Protein AF-A0A1Q6CE50-F1 (afdb_monomer_lite)

Structure (mmCIF, N/CA/C/O backbone):
data_AF-A0A1Q6CE50-F1
#
_entry.id   AF-A0A1Q6CE50-F1
#
loop_
_atom_site.group_PDB
_atom_site.id
_atom_site.type_symbol
_atom_site.label_atom_id
_atom_site.label_alt_id
_atom_site.label_comp_id
_atom_site.label_asym_id
_atom_site.label_entity_id
_atom_site.label_seq_id
_atom_site.pdbx_PDB_ins_code
_atom_site.Cartn_x
_atom_site.Cartn_y
_atom_site.Cartn_z
_atom_site.occupancy
_atom_site.B_iso_or_equiv
_atom_site.auth_seq_id
_atom_site.auth_comp_id
_atom_site.auth_asym_id
_atom_site.auth_atom_id
_atom_site.pdbx_PDB_model_num
ATOM 1 N N . MET A 1 1 ? 2.812 -0.311 -24.829 1.00 62.03 1 MET A N 1
ATOM 2 C CA . MET A 1 1 ? 3.017 0.511 -23.613 1.00 62.03 1 MET A CA 1
ATOM 3 C C . MET A 1 1 ? 4.506 0.713 -23.435 1.00 62.03 1 MET A C 1
ATOM 5 O O . MET A 1 1 ? 5.240 -0.240 -23.649 1.00 62.03 1 MET A O 1
ATOM 9 N N . SER A 1 2 ? 4.937 1.924 -23.094 1.00 86.06 2 SER A N 1
ATOM 10 C CA . SER A 1 2 ? 6.332 2.221 -22.748 1.00 86.06 2 SER A CA 1
ATOM 11 C C . SER A 1 2 ? 6.580 1.998 -21.251 1.00 86.06 2 SER A C 1
ATOM 13 O O . SER A 1 2 ? 5.628 2.007 -20.466 1.00 86.06 2 SER A O 1
ATOM 15 N N . PHE A 1 3 ? 7.842 1.872 -20.829 1.00 88.25 3 PHE A N 1
ATOM 16 C CA . PHE A 1 3 ? 8.192 1.825 -19.401 1.00 88.25 3 PHE A CA 1
ATOM 17 C C . PHE A 1 3 ? 7.690 3.048 -18.637 1.00 88.25 3 PHE A C 1
ATOM 19 O O . PHE A 1 3 ? 7.089 2.894 -17.581 1.00 88.25 3 PHE A O 1
ATOM 26 N N . ALA A 1 4 ? 7.815 4.241 -19.226 1.00 89.19 4 ALA A N 1
ATOM 27 C CA . ALA A 1 4 ? 7.280 5.471 -18.645 1.00 89.19 4 ALA A CA 1
ATOM 28 C C . ALA A 1 4 ? 5.771 5.369 -18.356 1.00 89.19 4 ALA A C 1
ATOM 30 O O . ALA A 1 4 ? 5.323 5.759 -17.284 1.00 89.19 4 ALA A O 1
ATOM 31 N N . SER A 1 5 ? 4.991 4.775 -19.271 1.00 92.06 5 SER A N 1
ATOM 32 C CA . SER A 1 5 ? 3.550 4.587 -19.054 1.00 92.06 5 SER A CA 1
ATOM 33 C C . SER A 1 5 ? 3.224 3.578 -17.950 1.00 92.06 5 SER A C 1
ATOM 35 O O . SER A 1 5 ? 2.190 3.715 -17.304 1.00 92.06 5 SER A O 1
ATOM 37 N N . LEU A 1 6 ? 4.071 2.563 -17.736 1.00 93.62 6 LEU A N 1
ATOM 38 C CA . LEU A 1 6 ? 3.881 1.581 -16.665 1.00 93.62 6 LEU A CA 1
ATOM 39 C C . LEU A 1 6 ? 4.257 2.168 -15.304 1.00 93.62 6 LEU A C 1
ATOM 41 O O . LEU A 1 6 ? 3.501 1.989 -14.356 1.00 93.62 6 LEU A O 1
ATOM 45 N N . TYR A 1 7 ? 5.375 2.894 -15.219 1.00 95.44 7 TYR A N 1
ATOM 46 C CA . TYR A 1 7 ? 5.773 3.580 -13.989 1.00 95.44 7 TYR A CA 1
ATOM 47 C C . TYR A 1 7 ? 4.729 4.606 -13.560 1.00 95.44 7 TYR A C 1
ATOM 49 O O . TYR A 1 7 ? 4.290 4.554 -12.417 1.00 95.44 7 TYR A O 1
ATOM 57 N N . GLN A 1 8 ? 4.229 5.428 -14.489 1.00 95.19 8 GLN A N 1
ATOM 58 C CA . GLN A 1 8 ? 3.178 6.396 -14.173 1.00 95.19 8 GLN A CA 1
ATOM 59 C C . GLN A 1 8 ? 1.909 5.720 -13.635 1.00 95.19 8 GLN A C 1
ATOM 61 O O . GLN A 1 8 ? 1.389 6.141 -12.613 1.00 95.19 8 GLN A O 1
ATOM 66 N N . GLN A 1 9 ? 1.441 4.633 -14.258 1.00 96.44 9 GLN A N 1
ATOM 67 C CA . GLN A 1 9 ? 0.261 3.909 -13.762 1.00 96.44 9 GLN A CA 1
ATOM 68 C C . GLN A 1 9 ? 0.472 3.320 -12.359 1.00 96.44 9 GLN A C 1
ATOM 70 O O . GLN A 1 9 ? -0.464 3.259 -11.565 1.00 96.44 9 GLN A O 1
ATOM 75 N N . ILE A 1 10 ? 1.686 2.860 -12.045 1.00 97.00 10 ILE A N 1
ATOM 76 C CA . ILE A 1 10 ? 2.018 2.345 -10.710 1.00 97.00 10 ILE A CA 1
ATOM 77 C C . ILE A 1 10 ? 2.060 3.485 -9.684 1.00 97.00 10 ILE A C 1
ATOM 79 O O . ILE A 1 10 ? 1.585 3.298 -8.561 1.00 97.00 10 ILE A O 1
ATOM 83 N N . ASP A 1 11 ? 2.597 4.647 -10.058 1.00 96.38 11 ASP A N 1
ATOM 84 C CA . ASP A 1 11 ? 2.618 5.840 -9.208 1.00 96.38 11 ASP A CA 1
ATOM 85 C C . ASP A 1 11 ? 1.199 6.357 -8.947 1.00 96.38 11 ASP A C 1
ATOM 87 O O . ASP A 1 11 ? 0.841 6.594 -7.793 1.00 96.38 11 ASP A O 1
ATOM 91 N N . ASP A 1 12 ? 0.3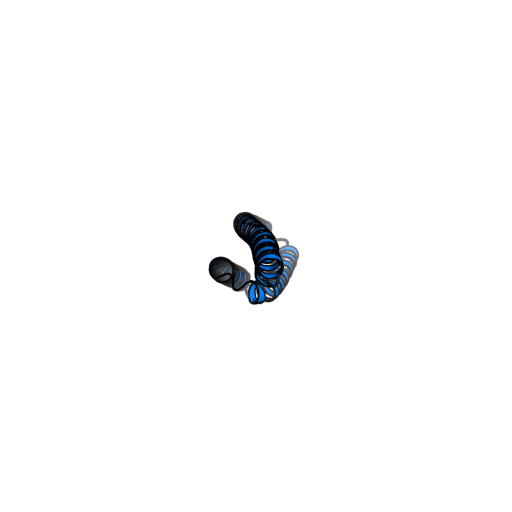59 6.425 -9.982 1.00 96.56 12 ASP A N 1
ATOM 92 C CA . ASP A 1 12 ? -1.048 6.821 -9.869 1.00 96.56 12 ASP A CA 1
ATOM 93 C C . ASP A 1 12 ? -1.802 5.877 -8.921 1.00 96.56 12 ASP A C 1
ATOM 95 O O . ASP A 1 12 ? -2.468 6.324 -7.987 1.00 96.56 12 ASP A O 1
ATOM 99 N N . LEU A 1 13 ? -1.626 4.558 -9.079 1.00 96.44 13 LEU A N 1
ATOM 100 C CA . LEU A 1 13 ? -2.203 3.574 -8.158 1.00 96.44 13 LEU A CA 1
ATOM 101 C C . LEU A 1 13 ? -1.676 3.737 -6.728 1.00 96.44 13 LEU A C 1
ATOM 103 O O . LEU A 1 13 ? -2.440 3.575 -5.780 1.00 96.44 13 LEU A O 1
ATOM 107 N N . SER A 1 14 ? -0.393 4.050 -6.546 1.00 95.56 14 SER A N 1
ATOM 108 C CA . SER A 1 14 ? 0.192 4.254 -5.212 1.00 95.56 14 SER A CA 1
ATOM 109 C C . SER A 1 14 ? -0.372 5.503 -4.531 1.00 95.56 14 SER A C 1
ATOM 111 O O . SER A 1 14 ? -0.655 5.476 -3.329 1.00 95.56 14 SER A O 1
ATOM 113 N N . ALA A 1 15 ? -0.609 6.571 -5.296 1.00 94.75 15 ALA A N 1
ATOM 114 C CA . ALA A 1 15 ? -1.282 7.772 -4.817 1.00 94.75 15 ALA A CA 1
ATOM 115 C C . ALA A 1 15 ? -2.754 7.496 -4.464 1.00 94.75 15 ALA A C 1
ATOM 117 O O . ALA A 1 15 ? -3.210 7.899 -3.394 1.00 94.75 15 ALA A O 1
ATOM 118 N N . GLU A 1 16 ? -3.481 6.752 -5.303 1.00 95.62 16 GLU A N 1
ATOM 119 C CA . GLU A 1 16 ? -4.861 6.335 -5.018 1.00 95.62 16 GLU A CA 1
ATOM 120 C C . GLU A 1 16 ? -4.950 5.484 -3.745 1.00 95.62 16 GLU A C 1
ATOM 122 O O . GLU A 1 16 ? -5.780 5.757 -2.881 1.00 95.62 16 GLU A O 1
ATOM 127 N N . ILE A 1 17 ? -4.074 4.485 -3.590 1.00 95.25 17 ILE A N 1
ATOM 128 C CA . ILE A 1 17 ? -4.011 3.634 -2.392 1.00 95.25 17 ILE A CA 1
ATOM 129 C C . ILE A 1 17 ? -3.746 4.474 -1.142 1.00 95.25 17 ILE A C 1
ATOM 131 O O . ILE A 1 17 ? -4.386 4.260 -0.112 1.00 95.25 17 ILE A O 1
ATOM 135 N N . THR A 1 18 ? -2.830 5.440 -1.234 1.00 93.25 18 THR A N 1
ATOM 136 C CA . THR A 1 18 ? -2.531 6.361 -0.132 1.00 93.25 18 THR A CA 1
ATOM 137 C C . THR A 1 18 ? -3.772 7.164 0.248 1.00 93.25 18 THR A C 1
ATOM 139 O O . THR A 1 18 ? -4.169 7.156 1.410 1.00 93.25 18 THR A O 1
ATOM 142 N N . ALA A 1 19 ? -4.450 7.768 -0.730 1.00 94.00 19 ALA A N 1
ATOM 143 C CA . ALA A 1 19 ? -5.656 8.552 -0.486 1.00 94.00 19 ALA A CA 1
ATOM 144 C C . ALA A 1 19 ? -6.801 7.714 0.114 1.00 94.00 19 ALA A C 1
ATOM 146 O O . ALA A 1 19 ? -7.506 8.188 1.002 1.00 94.00 19 ALA A O 1
ATOM 147 N N . LEU A 1 20 ? -6.985 6.471 -0.343 1.00 93.50 20 LEU A N 1
ATOM 148 C CA . LEU A 1 20 ? -7.976 5.543 0.216 1.00 93.50 20 LEU A CA 1
ATOM 149 C C . LEU A 1 20 ? -7.632 5.152 1.659 1.00 93.50 20 LEU A C 1
ATOM 151 O O . LEU A 1 20 ? -8.508 5.133 2.520 1.00 93.50 20 LEU A O 1
ATOM 155 N N . THR A 1 21 ? -6.351 4.898 1.939 1.00 90.75 21 THR A N 1
ATOM 156 C CA . THR A 1 21 ? -5.865 4.553 3.284 1.00 90.75 21 THR A CA 1
ATOM 157 C C . THR A 1 21 ? -6.057 5.718 4.258 1.00 90.75 21 THR A C 1
ATOM 159 O O . THR A 1 21 ? -6.517 5.507 5.376 1.00 90.75 21 THR A O 1
ATOM 162 N N . GLU A 1 22 ? -5.777 6.953 3.833 1.00 89.44 22 GLU A N 1
ATOM 163 C CA . GLU A 1 22 ? -5.986 8.167 4.638 1.00 89.44 22 GLU A CA 1
ATOM 164 C C . GLU A 1 22 ? -7.467 8.463 4.913 1.00 89.44 22 GLU A C 1
ATOM 166 O O . GLU A 1 22 ? -7.803 9.021 5.958 1.00 89.44 22 GLU A O 1
ATOM 171 N N . LYS A 1 23 ? -8.359 8.072 3.996 1.00 91.81 23 LYS A N 1
ATOM 172 C CA . LYS A 1 23 ? -9.818 8.177 4.156 1.00 91.81 23 LYS A CA 1
ATOM 173 C C . LYS A 1 23 ? -10.443 6.990 4.896 1.00 91.81 23 LYS A C 1
ATOM 175 O O . LYS A 1 23 ? -11.654 6.983 5.098 1.00 91.81 23 LYS A O 1
ATOM 180 N N . SER A 1 24 ? -9.640 6.004 5.296 1.00 88.38 24 SER A N 1
ATOM 181 C CA . SER A 1 24 ? -10.098 4.742 5.887 1.00 88.38 24 SER A CA 1
ATOM 182 C C . SER A 1 24 ? -11.048 3.922 4.997 1.00 88.38 24 SER A C 1
ATOM 184 O O . SER A 1 24 ? -11.796 3.090 5.504 1.00 88.38 24 SER A O 1
ATOM 186 N N . GLU A 1 25 ? -10.999 4.112 3.675 1.00 91.00 25 GLU A N 1
ATOM 187 C CA . GLU A 1 25 ? -11.769 3.353 2.674 1.00 91.00 25 GLU A CA 1
ATOM 188 C C . GLU A 1 25 ? -11.026 2.048 2.311 1.00 91.00 25 GLU A C 1
ATOM 190 O O . GLU A 1 25 ? -10.638 1.796 1.164 1.00 91.00 25 GLU A O 1
ATOM 195 N N . PHE A 1 26 ? -10.737 1.229 3.328 1.00 87.44 26 PHE A N 1
ATOM 196 C CA . PHE A 1 26 ? -9.856 0.061 3.213 1.00 87.44 26 PHE A CA 1
ATOM 197 C C . PHE A 1 26 ? -10.405 -1.035 2.289 1.00 87.44 26 PHE A C 1
ATOM 199 O O . PHE A 1 26 ? -9.626 -1.774 1.687 1.00 87.44 26 PHE A O 1
ATOM 206 N N . GLU A 1 27 ? -11.723 -1.118 2.122 1.00 87.75 27 GLU A N 1
ATOM 207 C CA . GLU A 1 27 ? -12.404 -2.046 1.215 1.00 87.75 27 GLU A CA 1
ATOM 208 C C . GLU A 1 27 ? -11.982 -1.879 -0.253 1.00 87.75 27 GLU A C 1
ATOM 210 O O . GLU A 1 27 ? -12.053 -2.825 -1.038 1.00 87.75 27 GLU A O 1
ATOM 215 N N . HIS A 1 28 ? -11.506 -0.691 -0.634 1.00 90.31 28 HIS A N 1
ATOM 216 C CA . HIS A 1 28 ? -11.048 -0.394 -1.990 1.00 90.31 28 HIS A CA 1
ATOM 217 C C . HIS A 1 28 ? -9.531 -0.552 -2.158 1.00 90.31 28 HIS A C 1
ATOM 219 O O . HIS A 1 28 ? -9.041 -0.654 -3.286 1.00 90.31 28 HIS A O 1
ATOM 225 N N . VAL A 1 29 ? -8.782 -0.620 -1.053 1.00 92.38 29 VAL A N 1
ATOM 226 C CA . VAL A 1 29 ? -7.315 -0.701 -1.059 1.00 92.38 29 VAL A CA 1
ATOM 227 C C . VAL A 1 29 ? -6.826 -2.044 -1.608 1.00 92.38 29 VAL A C 1
ATOM 229 O O . VAL A 1 29 ? -5.879 -2.073 -2.394 1.00 92.38 29 VAL A O 1
ATOM 232 N N . GLU A 1 30 ? -7.486 -3.154 -1.264 1.00 91.50 30 GLU A N 1
ATOM 233 C CA . GLU A 1 30 ? -7.063 -4.501 -1.679 1.00 91.50 30 GLU A CA 1
ATOM 234 C C . GLU A 1 30 ? -7.050 -4.666 -3.207 1.00 91.50 30 GLU A C 1
ATOM 236 O O . GLU A 1 30 ? -6.039 -5.068 -3.789 1.00 91.50 30 GLU A O 1
ATOM 241 N N . ALA A 1 31 ? -8.145 -4.293 -3.875 1.00 91.81 31 ALA A N 1
ATOM 242 C CA . ALA A 1 31 ? -8.258 -4.404 -5.328 1.00 91.81 31 ALA A CA 1
ATOM 243 C C . ALA A 1 31 ? -7.206 -3.543 -6.052 1.00 91.81 31 ALA A C 1
ATOM 245 O O . ALA A 1 31 ? -6.620 -3.968 -7.050 1.00 91.81 31 ALA A O 1
ATOM 246 N N . LYS A 1 32 ? -6.920 -2.345 -5.530 1.00 94.56 32 LYS A N 1
ATOM 247 C CA . LYS A 1 32 ? -5.905 -1.441 -6.090 1.00 94.56 32 LYS A CA 1
ATOM 248 C C . LYS A 1 32 ? -4.489 -1.981 -5.893 1.00 94.56 32 LYS A C 1
ATOM 250 O O . LYS A 1 32 ? -3.686 -1.927 -6.825 1.00 94.56 32 LYS A O 1
ATOM 255 N N . LEU A 1 33 ? -4.193 -2.562 -4.729 1.00 94.38 33 LEU A N 1
ATOM 256 C CA . LEU A 1 33 ? -2.917 -3.233 -4.468 1.00 94.38 33 LEU A CA 1
ATOM 257 C C . LEU A 1 33 ? -2.698 -4.429 -5.401 1.00 94.38 33 LEU A C 1
ATOM 259 O O . LEU A 1 33 ? -1.585 -4.605 -5.900 1.00 94.38 33 LEU A O 1
ATOM 263 N N . ALA A 1 34 ? -3.743 -5.215 -5.678 1.00 94.25 34 ALA A N 1
ATOM 264 C CA . ALA A 1 34 ? -3.669 -6.332 -6.618 1.00 94.25 34 ALA A CA 1
ATOM 265 C C . ALA A 1 34 ? -3.297 -5.858 -8.034 1.00 94.25 34 ALA A C 1
ATOM 267 O O . ALA A 1 34 ? -2.334 -6.362 -8.615 1.00 94.25 34 ALA A O 1
ATOM 268 N N . LEU A 1 35 ? -3.975 -4.823 -8.545 1.00 95.88 35 LEU A N 1
ATOM 269 C CA . LEU A 1 35 ? -3.653 -4.218 -9.843 1.00 95.88 35 LEU A CA 1
ATOM 270 C C . LEU A 1 35 ? -2.223 -3.657 -9.877 1.00 95.88 35 LEU A C 1
ATOM 272 O O . LEU A 1 35 ? -1.478 -3.892 -10.831 1.00 95.88 35 LEU A O 1
ATOM 276 N N . ARG A 1 36 ? -1.799 -2.960 -8.815 1.00 96.94 36 ARG A N 1
ATOM 277 C CA . ARG A 1 36 ? -0.436 -2.420 -8.718 1.00 96.94 36 ARG A CA 1
ATOM 278 C C . ARG A 1 36 ? 0.609 -3.537 -8.757 1.00 96.94 36 ARG A C 1
ATOM 280 O O . ARG A 1 36 ? 1.629 -3.400 -9.430 1.00 96.94 36 ARG A O 1
ATOM 287 N N . LEU A 1 37 ? 0.354 -4.656 -8.075 1.00 95.31 37 LEU A N 1
ATOM 288 C CA . LEU A 1 37 ? 1.238 -5.821 -8.071 1.00 95.31 37 LEU A CA 1
ATOM 289 C C . LEU A 1 37 ? 1.366 -6.453 -9.463 1.00 95.31 37 LEU A C 1
ATOM 291 O O . LEU A 1 37 ? 2.466 -6.844 -9.857 1.00 95.31 37 LEU A O 1
ATOM 295 N N . GLU A 1 38 ? 0.273 -6.553 -10.216 1.00 96.31 38 GLU A N 1
ATOM 296 C CA . GLU A 1 38 ? 0.309 -7.045 -11.597 1.00 96.31 38 GLU A CA 1
ATOM 297 C C . GLU A 1 38 ? 1.171 -6.153 -12.495 1.00 96.31 38 GLU A C 1
ATOM 299 O O . GLU A 1 38 ? 2.023 -6.657 -13.233 1.00 96.31 38 GLU A O 1
ATOM 304 N N . LEU A 1 39 ? 1.022 -4.829 -12.389 1.00 96.12 39 LEU A N 1
ATOM 305 C CA . LEU A 1 39 ? 1.839 -3.883 -13.151 1.00 96.12 39 LEU A CA 1
ATOM 306 C C . LEU A 1 39 ? 3.319 -3.936 -12.754 1.00 96.12 39 LEU A C 1
ATOM 308 O O . LEU A 1 39 ? 4.180 -3.922 -13.634 1.00 96.12 39 LEU A O 1
ATOM 312 N N . LEU A 1 40 ? 3.622 -4.067 -11.459 1.00 96.38 40 LEU A N 1
ATOM 313 C CA . LEU A 1 40 ? 4.989 -4.245 -10.959 1.00 96.38 40 LEU A CA 1
ATOM 314 C C . LEU A 1 40 ? 5.640 -5.517 -11.521 1.00 96.38 40 LEU A C 1
ATOM 316 O O . LEU A 1 40 ? 6.785 -5.480 -11.978 1.00 96.38 40 LEU A O 1
ATOM 320 N N . LYS A 1 41 ? 4.912 -6.641 -11.546 1.00 95.44 41 LYS A N 1
ATOM 321 C CA . LYS A 1 41 ? 5.395 -7.888 -12.164 1.00 95.44 41 LYS A CA 1
ATOM 322 C C . LYS A 1 41 ? 5.657 -7.699 -13.655 1.00 95.44 41 LYS A C 1
ATOM 324 O O . LYS A 1 41 ? 6.721 -8.074 -14.140 1.00 95.44 41 LYS A O 1
ATOM 329 N N . LYS A 1 42 ? 4.723 -7.057 -14.358 1.00 94.81 42 LYS A N 1
ATOM 330 C CA . LYS A 1 42 ? 4.821 -6.803 -15.796 1.00 94.81 42 LYS A CA 1
ATOM 331 C C . LYS A 1 42 ? 6.020 -5.925 -16.150 1.00 94.81 42 LYS A C 1
ATOM 333 O O . LYS A 1 42 ? 6.771 -6.276 -17.053 1.00 94.81 42 LYS A O 1
ATOM 338 N N . VAL A 1 43 ? 6.223 -4.805 -15.452 1.00 94.75 43 VAL A N 1
ATOM 339 C CA . VAL A 1 43 ? 7.365 -3.917 -15.732 1.00 94.75 43 VAL A CA 1
ATOM 340 C C . VAL A 1 43 ? 8.693 -4.598 -15.398 1.00 94.75 43 VAL A C 1
ATOM 342 O O . VAL A 1 43 ? 9.646 -4.471 -16.160 1.00 94.75 43 VAL A O 1
ATOM 345 N N . THR A 1 44 ? 8.731 -5.407 -14.333 1.00 94.50 44 THR A N 1
ATOM 346 C CA . THR A 1 44 ? 9.916 -6.196 -13.967 1.00 94.50 44 THR A CA 1
ATOM 347 C C . THR A 1 44 ? 10.288 -7.194 -15.058 1.00 94.50 44 THR A C 1
ATOM 349 O O . THR A 1 44 ? 11.451 -7.288 -15.444 1.00 94.50 44 THR A O 1
ATOM 352 N N . GLU A 1 45 ? 9.308 -7.926 -15.584 1.00 94.56 45 GLU A N 1
ATOM 353 C CA . GLU A 1 45 ? 9.540 -8.894 -16.651 1.00 94.56 45 GLU A CA 1
ATOM 354 C C . GLU A 1 45 ? 9.987 -8.217 -17.952 1.00 94.56 45 GLU A C 1
ATOM 356 O O . GLU A 1 45 ? 10.955 -8.658 -18.568 1.00 94.56 45 GLU A O 1
ATOM 361 N N . GLN A 1 46 ? 9.340 -7.117 -18.345 1.00 93.69 46 GLN A N 1
ATOM 362 C CA . GLN A 1 46 ? 9.689 -6.420 -19.582 1.00 93.69 46 GLN A CA 1
ATOM 363 C C . GLN A 1 46 ? 11.086 -5.794 -19.532 1.00 93.69 46 GLN A C 1
ATOM 365 O O . GLN A 1 46 ? 11.814 -5.891 -20.513 1.00 93.69 46 GLN A O 1
ATOM 370 N N . VAL A 1 47 ? 11.487 -5.196 -18.405 1.00 93.88 47 VAL A N 1
ATOM 371 C CA . VAL A 1 47 ? 12.855 -4.675 -18.226 1.00 93.88 47 VAL A CA 1
ATOM 372 C C . VAL A 1 47 ? 13.874 -5.812 -18.281 1.00 93.88 47 VAL A C 1
ATOM 374 O O . VAL A 1 47 ? 14.887 -5.702 -18.960 1.00 93.88 47 VAL A O 1
ATOM 377 N N . ARG A 1 48 ? 13.584 -6.957 -17.654 1.00 91.50 48 ARG A N 1
ATOM 378 C CA . ARG A 1 48 ? 14.473 -8.125 -17.720 1.00 91.50 48 ARG A CA 1
ATOM 379 C C . ARG A 1 48 ? 14.663 -8.639 -19.149 1.00 91.50 48 ARG A C 1
ATOM 381 O O . ARG A 1 48 ? 15.741 -9.109 -19.497 1.00 91.50 48 ARG A O 1
ATOM 388 N N . GLN A 1 49 ? 13.622 -8.559 -19.975 1.00 93.44 49 GLN A N 1
ATOM 389 C CA . GLN A 1 49 ? 13.673 -8.972 -21.378 1.00 93.44 49 GLN A CA 1
ATOM 390 C C . GLN A 1 49 ? 14.516 -8.034 -22.255 1.00 93.44 49 GLN A C 1
ATOM 392 O O . GLN A 1 49 ? 14.989 -8.480 -23.298 1.00 93.44 49 GLN A O 1
ATOM 397 N N . THR A 1 50 ? 14.732 -6.768 -21.866 1.00 92.06 50 THR A N 1
ATOM 398 C CA . THR A 1 50 ? 15.605 -5.868 -22.641 1.00 92.06 50 THR A CA 1
ATOM 399 C C . THR A 1 50 ? 17.083 -6.187 -22.451 1.00 92.06 50 THR A C 1
ATOM 401 O O . THR A 1 50 ? 17.877 -5.886 -23.341 1.00 92.06 50 THR A O 1
ATOM 404 N N . GLY A 1 51 ? 17.459 -6.782 -21.310 1.00 90.00 51 GLY A N 1
ATOM 405 C CA . GLY A 1 51 ? 18.858 -7.022 -20.943 1.00 90.00 51 GLY A CA 1
ATOM 406 C C . GLY A 1 51 ? 19.678 -5.732 -20.830 1.00 90.00 51 GLY A C 1
ATOM 407 O O . GLY A 1 51 ? 20.894 -5.760 -21.008 1.00 90.00 51 GLY A O 1
ATOM 408 N N . ASN A 1 52 ? 19.015 -4.592 -20.614 1.00 94.44 52 ASN A N 1
ATOM 409 C CA . ASN A 1 52 ? 19.647 -3.283 -20.559 1.00 94.44 52 ASN A CA 1
ATOM 410 C C . ASN A 1 52 ? 19.929 -2.875 -19.104 1.00 94.44 52 ASN A C 1
ATOM 412 O O . ASN A 1 52 ? 19.009 -2.576 -18.341 1.00 94.44 52 ASN A O 1
ATOM 416 N N . ASP A 1 53 ? 21.211 -2.772 -18.749 1.00 94.31 53 ASP A N 1
ATOM 417 C CA . ASP A 1 53 ? 21.666 -2.385 -17.405 1.00 94.31 53 ASP A CA 1
ATOM 418 C C . ASP A 1 53 ? 21.089 -1.046 -16.908 1.00 94.31 53 ASP A C 1
ATOM 420 O O . ASP A 1 53 ? 20.894 -0.848 -15.705 1.00 94.31 53 ASP A O 1
ATOM 424 N N . GLN A 1 54 ? 20.848 -0.089 -17.807 1.00 94.06 54 GLN A N 1
ATOM 425 C CA . GLN A 1 54 ? 20.299 1.217 -17.443 1.00 94.06 54 GLN A CA 1
ATOM 426 C C . GLN A 1 54 ? 18.810 1.122 -17.095 1.00 94.06 54 GLN A C 1
ATOM 428 O O . GLN A 1 54 ? 18.363 1.757 -16.132 1.00 94.06 54 GLN A O 1
ATOM 433 N N . ASP A 1 55 ? 18.056 0.306 -17.829 1.00 93.12 55 ASP A N 1
ATOM 434 C CA . ASP A 1 55 ? 16.650 0.041 -17.525 1.00 93.12 55 ASP A CA 1
ATOM 435 C C . ASP A 1 55 ? 16.524 -0.714 -16.194 1.00 93.12 55 ASP A C 1
ATOM 437 O O . ASP A 1 55 ? 15.693 -0.353 -15.360 1.00 93.12 55 ASP A O 1
ATOM 441 N N . GLU A 1 56 ? 17.408 -1.682 -15.928 1.00 94.31 56 GLU A N 1
ATOM 442 C CA . GLU A 1 56 ? 17.453 -2.400 -14.648 1.00 94.31 56 GLU A CA 1
ATOM 443 C C . GLU A 1 56 ? 17.774 -1.477 -13.463 1.00 94.31 56 GLU A C 1
ATOM 445 O O . GLU A 1 56 ? 17.132 -1.555 -12.412 1.00 94.31 56 GLU A O 1
ATOM 450 N N . LYS A 1 57 ? 18.730 -0.549 -13.617 1.00 95.31 57 LYS A N 1
ATOM 451 C CA . LYS A 1 57 ? 19.037 0.463 -12.587 1.00 95.31 57 LYS A CA 1
ATOM 452 C C . LYS A 1 57 ? 17.861 1.401 -12.330 1.00 95.31 57 LYS A C 1
ATOM 454 O O . LYS A 1 57 ? 17.584 1.742 -11.174 1.00 95.31 57 LYS A O 1
ATOM 459 N N . THR A 1 58 ? 17.170 1.802 -13.394 1.00 94.94 58 THR A N 1
ATOM 460 C CA . THR A 1 58 ? 15.973 2.645 -13.306 1.00 94.94 58 THR A CA 1
ATOM 461 C C . THR A 1 58 ? 14.867 1.915 -12.552 1.00 94.94 58 THR A C 1
ATOM 463 O O . THR A 1 58 ? 14.348 2.442 -11.567 1.00 94.94 58 THR A O 1
ATOM 466 N N . LEU A 1 59 ? 14.584 0.666 -12.935 1.00 96.12 59 LEU A N 1
ATOM 467 C CA . LEU A 1 59 ? 13.617 -0.190 -12.254 1.00 96.12 59 LEU A CA 1
ATOM 468 C C . LEU A 1 59 ? 13.975 -0.370 -10.777 1.00 96.12 59 LEU A C 1
ATOM 470 O O . LEU A 1 59 ? 13.113 -0.244 -9.913 1.00 96.12 59 LEU A O 1
ATOM 474 N N . ARG A 1 60 ? 15.245 -0.625 -10.454 1.00 96.00 60 ARG A N 1
ATOM 475 C CA . ARG A 1 60 ? 15.678 -0.809 -9.065 1.00 96.00 60 ARG A CA 1
ATOM 476 C C . ARG A 1 60 ? 15.416 0.432 -8.214 1.00 96.00 60 ARG A C 1
ATOM 478 O O . ARG A 1 60 ? 14.915 0.305 -7.101 1.00 96.00 60 ARG A O 1
ATOM 485 N N . THR A 1 61 ? 15.740 1.615 -8.732 1.00 96.56 61 THR A N 1
ATOM 486 C CA . THR A 1 61 ? 15.465 2.888 -8.045 1.00 96.56 61 THR A CA 1
ATOM 487 C C . THR A 1 61 ? 13.967 3.074 -7.832 1.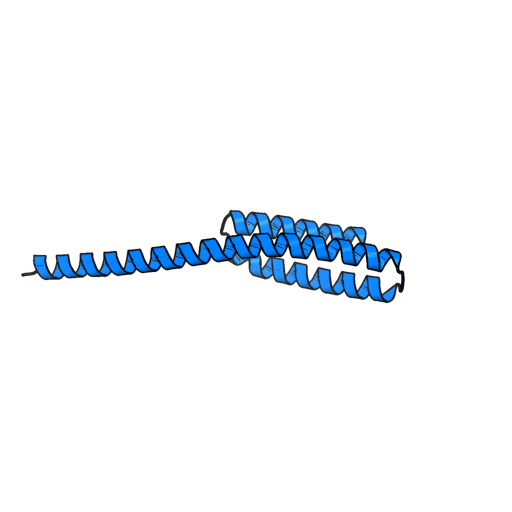00 96.56 61 THR A C 1
ATOM 489 O O . THR A 1 61 ? 13.531 3.407 -6.732 1.00 96.56 61 THR A O 1
ATOM 492 N N . PHE A 1 62 ? 13.175 2.784 -8.862 1.00 96.12 62 PHE A N 1
ATOM 493 C CA . PHE A 1 62 ? 11.722 2.850 -8.794 1.00 96.12 62 PHE A CA 1
ATOM 494 C C . PHE A 1 62 ? 11.147 1.914 -7.716 1.00 96.12 62 PHE A C 1
ATOM 496 O O . PHE A 1 62 ? 10.386 2.351 -6.855 1.00 96.12 62 PHE A O 1
ATOM 503 N N . LEU A 1 63 ? 11.576 0.649 -7.683 1.00 96.00 63 LEU A N 1
ATOM 504 C CA . LEU A 1 63 ? 11.121 -0.334 -6.694 1.00 96.00 63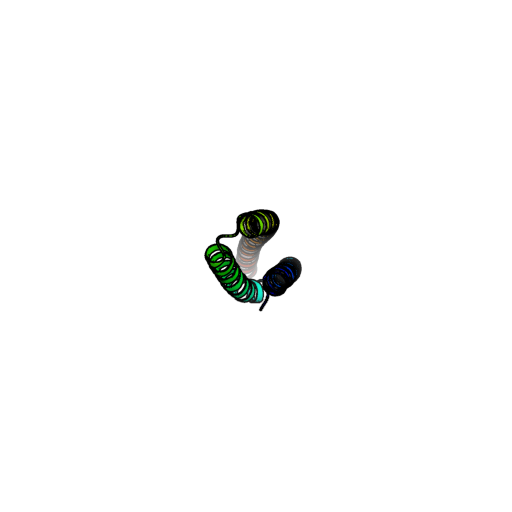 LEU A CA 1
ATOM 505 C C . LEU A 1 63 ? 11.482 0.055 -5.254 1.00 96.00 63 LEU A C 1
ATOM 507 O O . LEU A 1 63 ? 10.690 -0.187 -4.345 1.00 96.00 63 LEU A O 1
ATOM 511 N N . LEU A 1 64 ? 12.647 0.671 -5.034 1.00 96.25 64 LEU A N 1
ATOM 512 C CA . LEU A 1 64 ? 13.032 1.175 -3.711 1.00 96.25 64 LEU A CA 1
ATOM 513 C C . LEU A 1 64 ? 12.098 2.295 -3.234 1.00 96.25 64 LEU A C 1
ATOM 515 O O . LEU A 1 64 ? 11.728 2.318 -2.060 1.00 96.25 64 LEU A O 1
ATOM 519 N N . ASN A 1 65 ? 11.676 3.186 -4.135 1.00 94.56 65 ASN A N 1
ATOM 520 C CA . ASN A 1 65 ? 10.717 4.240 -3.804 1.00 94.56 65 ASN A CA 1
ATOM 521 C C . ASN A 1 65 ? 9.347 3.654 -3.439 1.00 94.56 65 ASN A C 1
ATOM 523 O O . ASN A 1 65 ? 8.777 4.035 -2.416 1.00 94.56 65 ASN A O 1
ATOM 527 N N . VAL A 1 66 ? 8.860 2.680 -4.215 1.00 94.44 66 VAL A N 1
ATOM 528 C CA . VAL A 1 66 ? 7.606 1.966 -3.917 1.00 94.44 66 VAL A CA 1
ATOM 529 C C . VAL A 1 66 ? 7.679 1.285 -2.546 1.00 94.44 66 VAL A C 1
ATOM 531 O O . VAL A 1 66 ? 6.778 1.442 -1.728 1.00 94.44 66 VAL A O 1
ATOM 534 N N . GLN A 1 67 ? 8.782 0.595 -2.238 1.00 94.12 67 GLN A N 1
ATOM 535 C CA . GLN A 1 67 ? 8.977 -0.052 -0.934 1.00 94.12 67 GLN A CA 1
ATOM 536 C C . GLN A 1 67 ? 8.979 0.941 0.234 1.00 94.12 67 GLN A C 1
ATOM 538 O O . GLN A 1 67 ? 8.430 0.648 1.298 1.00 94.12 67 GLN A O 1
ATOM 543 N N . ALA A 1 68 ? 9.599 2.110 0.057 1.00 93.50 68 ALA A N 1
ATOM 544 C CA . ALA A 1 68 ? 9.610 3.147 1.082 1.00 93.50 68 ALA A CA 1
ATOM 545 C C . ALA A 1 68 ? 8.193 3.674 1.365 1.00 93.50 68 ALA A C 1
ATOM 547 O O . ALA A 1 68 ? 7.820 3.818 2.530 1.00 93.50 68 ALA A O 1
ATOM 548 N N . GLN A 1 69 ? 7.391 3.899 0.319 1.00 91.25 69 GLN A N 1
ATOM 549 C CA . GLN A 1 69 ? 5.991 4.309 0.455 1.00 91.25 69 GLN A CA 1
ATOM 550 C C . GLN A 1 69 ? 5.146 3.225 1.136 1.00 91.25 69 GLN A C 1
ATOM 552 O O . GLN A 1 69 ? 4.406 3.519 2.073 1.00 91.25 69 GLN A O 1
ATOM 557 N N . ASP A 1 70 ? 5.312 1.962 0.741 1.00 93.81 70 ASP A N 1
ATOM 558 C CA . ASP A 1 70 ? 4.576 0.837 1.327 1.00 93.81 70 ASP A CA 1
ATOM 559 C C . ASP A 1 70 ? 4.846 0.682 2.824 1.00 93.81 70 ASP A C 1
ATOM 561 O O . ASP A 1 70 ? 3.934 0.393 3.599 1.00 93.81 70 ASP A O 1
ATOM 565 N N . LYS A 1 71 ? 6.086 0.926 3.261 1.00 93.75 71 LYS A N 1
ATOM 566 C CA . LYS A 1 71 ? 6.426 0.902 4.684 1.00 93.75 71 LYS A CA 1
ATOM 567 C C . LYS A 1 71 ? 5.630 1.944 5.476 1.00 93.75 71 LYS A C 1
ATOM 569 O O . LYS A 1 71 ? 5.128 1.626 6.551 1.00 93.75 71 LYS A O 1
ATOM 574 N N . ILE A 1 72 ? 5.476 3.154 4.935 1.00 92.38 72 ILE A N 1
ATOM 575 C CA . ILE A 1 72 ? 4.678 4.219 5.560 1.00 92.38 72 ILE A CA 1
ATOM 576 C C . ILE A 1 72 ? 3.210 3.785 5.661 1.00 92.38 72 ILE A C 1
ATOM 578 O O . ILE A 1 72 ? 2.603 3.909 6.724 1.00 92.38 72 ILE A O 1
ATOM 582 N N . GLN A 1 73 ? 2.652 3.211 4.592 1.00 90.69 73 GLN A N 1
ATOM 583 C CA . GLN A 1 73 ? 1.259 2.748 4.588 1.00 90.69 73 GLN A CA 1
ATOM 584 C C . GLN A 1 73 ? 1.015 1.618 5.597 1.00 90.69 73 GLN A C 1
ATOM 586 O O . GLN A 1 73 ? 0.012 1.623 6.311 1.00 90.69 73 GLN A O 1
ATOM 591 N N . LEU A 1 74 ? 1.956 0.680 5.736 1.00 93.31 74 LEU A N 1
ATOM 592 C CA . LEU A 1 74 ? 1.874 -0.378 6.746 1.00 93.31 74 LEU A CA 1
ATOM 593 C C . LEU A 1 74 ? 1.865 0.176 8.176 1.00 93.31 74 LEU A C 1
ATOM 595 O O . LEU A 1 74 ? 1.128 -0.328 9.024 1.00 93.31 74 LEU A O 1
ATOM 599 N N . GLU A 1 75 ? 2.647 1.220 8.453 1.00 93.31 75 GLU A N 1
ATOM 600 C CA . GLU A 1 75 ? 2.642 1.885 9.760 1.00 93.31 75 GLU A CA 1
ATOM 601 C C . GLU A 1 75 ? 1.299 2.575 10.049 1.00 93.31 75 GLU A C 1
ATOM 603 O O . GLU A 1 75 ? 0.819 2.528 11.185 1.00 93.31 75 GLU A O 1
ATOM 608 N N . ILE A 1 76 ? 0.663 3.173 9.036 1.00 90.38 76 ILE A N 1
ATOM 609 C CA . ILE A 1 76 ? -0.679 3.766 9.151 1.00 90.38 76 ILE A CA 1
ATOM 610 C C . ILE A 1 76 ? -1.718 2.679 9.453 1.00 90.38 76 ILE A C 1
ATOM 612 O O . ILE A 1 76 ? -2.453 2.783 10.438 1.00 90.38 76 ILE A O 1
ATOM 616 N N . LEU A 1 77 ? -1.729 1.591 8.678 1.00 90.56 77 LEU A N 1
ATOM 617 C CA . LEU A 1 77 ? -2.652 0.470 8.878 1.00 90.56 77 LEU A CA 1
ATOM 618 C C . LEU A 1 77 ? -2.477 -0.192 10.254 1.00 90.56 77 LEU A C 1
ATOM 620 O O . LEU A 1 77 ? -3.457 -0.551 10.910 1.00 90.56 77 LEU A O 1
ATOM 624 N N . ALA A 1 78 ? -1.238 -0.325 10.735 1.00 90.50 78 ALA A N 1
ATOM 625 C CA . ALA A 1 78 ? -0.960 -0.865 12.065 1.00 90.50 78 ALA A CA 1
ATOM 626 C C . ALA A 1 78 ? -1.536 0.020 13.188 1.00 90.50 78 ALA A C 1
ATOM 628 O O . ALA A 1 78 ? -2.078 -0.498 14.174 1.00 90.50 78 ALA A O 1
ATOM 629 N N . LYS A 1 79 ? -1.459 1.349 13.036 1.00 90.88 79 LYS A N 1
ATOM 630 C CA . LYS A 1 79 ? -2.063 2.302 13.979 1.00 90.88 79 LYS A CA 1
ATOM 631 C C . LYS A 1 79 ? -3.587 2.193 13.982 1.00 90.88 79 LYS A C 1
ATOM 633 O O . LYS A 1 79 ? -4.169 2.079 15.061 1.00 90.88 79 LYS A O 1
ATOM 638 N N . GLU A 1 80 ? -4.225 2.139 12.814 1.00 90.12 80 GLU A N 1
ATOM 639 C CA . GLU A 1 80 ? -5.691 2.044 12.741 1.00 90.12 80 GLU A CA 1
ATOM 640 C C . GLU A 1 80 ? -6.215 0.706 13.284 1.00 90.12 80 GLU A C 1
ATOM 642 O O . GLU A 1 80 ? -7.219 0.662 14.002 1.00 90.12 80 GLU A O 1
ATOM 647 N N . ARG A 1 81 ? -5.479 -0.389 13.051 1.00 89.44 81 ARG A N 1
ATOM 648 C CA . ARG A 1 81 ? -5.772 -1.689 13.669 1.00 89.44 81 ARG A CA 1
ATOM 649 C C . ARG A 1 81 ? -5.736 -1.610 15.196 1.00 89.44 81 ARG A C 1
ATOM 651 O O . ARG A 1 81 ? -6.614 -2.160 15.856 1.00 89.44 81 ARG A O 1
ATOM 658 N N . THR A 1 82 ? -4.728 -0.946 15.758 1.00 92.38 82 THR A N 1
ATOM 659 C CA . THR A 1 82 ? -4.583 -0.798 17.215 1.00 92.38 82 THR A CA 1
ATOM 660 C C . THR A 1 82 ? -5.752 -0.006 17.798 1.00 92.38 82 THR A C 1
ATOM 662 O O . THR A 1 82 ? -6.388 -0.455 18.748 1.00 92.38 82 THR A O 1
ATOM 665 N N . LYS A 1 83 ? -6.114 1.112 17.162 1.00 90.81 83 LYS A N 1
ATOM 666 C CA . LYS A 1 83 ? -7.267 1.932 17.551 1.00 90.81 83 LYS A CA 1
ATOM 667 C C . LYS A 1 83 ? -8.583 1.146 17.516 1.00 90.81 83 LYS A C 1
ATOM 669 O O . LYS A 1 83 ? -9.350 1.189 18.475 1.00 90.81 83 LYS A O 1
ATOM 674 N N . SER A 1 84 ? -8.808 0.366 16.459 1.00 89.69 84 SER A N 1
ATOM 675 C CA . SER A 1 84 ? -9.998 -0.486 16.330 1.00 89.69 84 SER A CA 1
ATOM 676 C C . SER A 1 84 ? -10.092 -1.537 17.444 1.00 89.69 84 SER A C 1
ATOM 678 O O . SER A 1 84 ? -11.176 -1.803 17.966 1.00 89.69 84 SER A O 1
ATOM 680 N N . LEU A 1 85 ? -8.958 -2.125 17.844 1.00 91.56 85 LEU A N 1
ATOM 681 C CA . LEU A 1 85 ? -8.906 -3.074 18.960 1.00 91.56 85 LEU A CA 1
ATOM 682 C C . LEU A 1 85 ? -9.234 -2.399 20.296 1.00 91.56 85 LEU A C 1
ATOM 684 O O . LEU A 1 85 ? -10.031 -2.937 21.069 1.00 91.56 85 LEU A O 1
ATOM 688 N N . ASP A 1 86 ? -8.664 -1.222 20.552 1.00 92.44 86 ASP A N 1
ATOM 689 C CA . ASP A 1 86 ? -8.928 -0.453 21.769 1.00 92.44 86 ASP A CA 1
ATOM 690 C C . ASP A 1 86 ? -10.404 -0.060 21.877 1.00 92.44 86 ASP A C 1
ATOM 692 O O . ASP A 1 86 ? -11.017 -0.195 22.942 1.00 92.44 86 ASP A O 1
ATOM 696 N N . ASP A 1 87 ? -11.011 0.372 20.774 1.00 92.44 87 ASP A N 1
ATOM 697 C CA . ASP A 1 87 ? -12.428 0.723 20.739 1.00 92.44 87 ASP A CA 1
ATOM 698 C C . ASP A 1 87 ? -13.320 -0.506 20.952 1.00 92.44 87 ASP A C 1
ATOM 700 O O . ASP A 1 87 ? -14.272 -0.443 21.736 1.00 92.44 87 ASP A O 1
ATOM 704 N N . GLY A 1 88 ? -12.964 -1.664 20.386 1.00 91.81 88 GLY A N 1
ATOM 705 C CA . GLY A 1 88 ? -13.633 -2.934 20.680 1.00 91.81 88 GLY A CA 1
ATOM 706 C C . GLY A 1 88 ? -13.575 -3.311 22.168 1.00 91.81 88 GLY A C 1
ATOM 707 O O . GLY A 1 88 ? -14.578 -3.734 22.756 1.00 91.81 88 GLY A O 1
ATOM 708 N N . GLN A 1 89 ? -12.430 -3.099 22.824 1.00 92.12 89 GLN A N 1
ATOM 709 C CA . GLN A 1 89 ? -12.296 -3.326 24.266 1.00 92.12 89 GLN A CA 1
ATOM 710 C C . GLN A 1 89 ? -13.145 -2.353 25.093 1.00 92.12 89 GLN A C 1
ATOM 712 O O . GLN A 1 89 ? -13.788 -2.774 26.062 1.00 92.12 89 GLN A O 1
ATOM 717 N N . LYS A 1 90 ? -13.181 -1.065 24.724 1.00 93.19 90 LYS A N 1
ATOM 718 C CA . LYS A 1 90 ? -14.040 -0.063 25.379 1.00 93.19 90 LYS A CA 1
ATOM 719 C C . LYS A 1 90 ? -15.514 -0.440 25.254 1.00 93.19 90 LYS A C 1
ATOM 721 O O . LYS A 1 90 ? -16.210 -0.469 26.267 1.00 93.19 90 LYS A O 1
ATOM 726 N N . GLN A 1 91 ? -15.967 -0.806 24.054 1.00 93.31 91 GLN A N 1
ATOM 727 C CA . GLN A 1 91 ? -17.347 -1.238 23.808 1.00 93.31 91 GLN A CA 1
ATOM 728 C C . GLN A 1 91 ? -17.729 -2.455 24.659 1.00 93.31 91 GLN A C 1
ATOM 730 O O . GLN A 1 91 ? -18.798 -2.483 25.267 1.00 93.31 91 GLN A O 1
ATOM 735 N N . SER A 1 92 ? -16.827 -3.432 24.798 1.00 93.94 92 SER A N 1
ATOM 736 C CA . SER A 1 92 ? -17.038 -4.589 25.677 1.00 93.94 92 SER A CA 1
ATOM 737 C C . SER A 1 92 ? -17.223 -4.189 27.148 1.00 93.94 92 SER A C 1
ATOM 739 O O . SER A 1 92 ? -18.141 -4.672 27.815 1.00 93.94 92 SER A O 1
ATOM 741 N N . LYS A 1 93 ? -16.396 -3.266 27.662 1.00 94.56 93 LYS A N 1
ATOM 742 C CA . LYS A 1 93 ? -16.517 -2.752 29.040 1.00 94.56 93 LYS A CA 1
ATOM 743 C C . LYS A 1 93 ? -17.822 -1.981 29.253 1.00 94.56 93 LYS A C 1
ATOM 745 O O . LYS A 1 93 ? -18.490 -2.213 30.257 1.00 94.56 93 LYS A O 1
ATOM 750 N N . ILE A 1 94 ? -18.210 -1.129 28.301 1.00 94.56 94 ILE A N 1
ATOM 751 C CA . ILE A 1 94 ? -19.481 -0.390 28.338 1.00 94.56 94 ILE A CA 1
ATOM 752 C C . ILE A 1 94 ? -20.657 -1.368 28.367 1.00 94.56 94 ILE A C 1
ATOM 754 O O . ILE A 1 9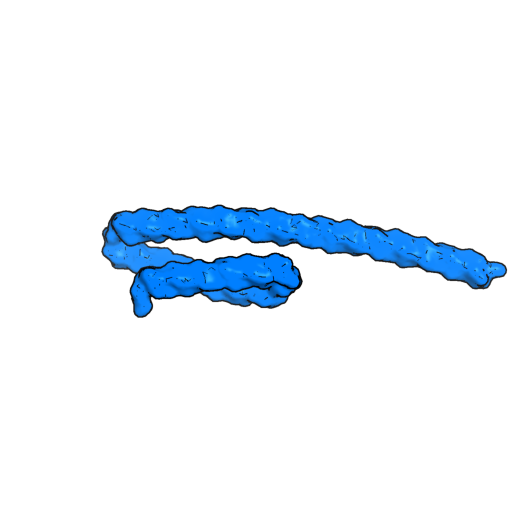4 ? -21.516 -1.259 29.236 1.00 94.56 94 ILE A O 1
ATOM 758 N N . LYS A 1 95 ? -20.664 -2.377 27.487 1.00 94.88 95 LYS A N 1
ATOM 759 C CA . LYS A 1 95 ? -21.721 -3.396 27.449 1.00 94.88 95 LYS A CA 1
ATOM 760 C C . LYS A 1 95 ? -21.853 -4.142 28.779 1.00 94.88 95 LYS A C 1
ATOM 762 O O . LYS A 1 95 ? -22.969 -4.379 29.232 1.00 94.88 95 LYS A O 1
ATOM 767 N N . LYS A 1 96 ? -20.730 -4.492 29.417 1.00 94.81 96 LYS A N 1
ATOM 768 C CA . LYS A 1 96 ? -20.737 -5.101 30.757 1.00 94.81 96 LYS A CA 1
ATOM 769 C C . LYS A 1 96 ? -21.343 -4.162 31.797 1.00 94.81 96 LYS A C 1
ATOM 771 O O . LYS A 1 96 ? -22.208 -4.599 32.541 1.00 94.81 96 L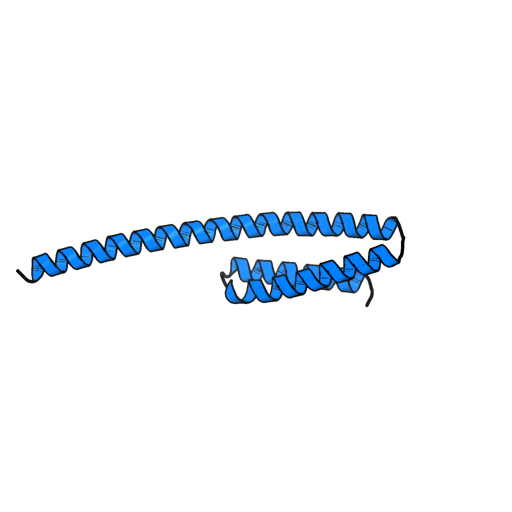YS A O 1
ATOM 776 N N . ALA A 1 97 ? -20.929 -2.895 31.818 1.00 94.69 97 ALA A N 1
ATOM 777 C CA . ALA A 1 97 ? -21.462 -1.911 32.756 1.00 94.69 97 ALA A CA 1
ATOM 778 C C . ALA A 1 97 ? -22.976 -1.714 32.583 1.00 94.69 97 ALA A C 1
ATOM 780 O O . ALA A 1 97 ? -23.707 -1.783 33.565 1.00 94.69 97 ALA A O 1
ATOM 781 N N . VAL A 1 98 ? -23.450 -1.544 31.344 1.00 95.56 98 VAL A N 1
ATOM 782 C CA . VAL A 1 98 ? -24.883 -1.414 31.024 1.00 95.56 98 VAL A CA 1
ATOM 783 C C . VAL A 1 98 ? -25.670 -2.627 31.517 1.00 95.56 98 VAL A C 1
ATOM 785 O O . VAL A 1 98 ? -26.678 -2.452 32.193 1.00 95.56 98 VAL A O 1
ATOM 788 N N . ASN A 1 99 ? -25.186 -3.841 31.240 1.00 94.88 99 ASN A N 1
ATOM 789 C CA . ASN A 1 99 ? -25.842 -5.068 31.693 1.00 94.88 99 ASN A CA 1
ATOM 790 C C . ASN A 1 99 ? -25.913 -5.136 33.230 1.00 94.88 99 ASN A C 1
ATOM 792 O O . ASN A 1 99 ? -26.964 -5.417 33.793 1.00 94.88 99 ASN A O 1
ATOM 796 N N . THR A 1 100 ? -24.825 -4.795 33.928 1.00 95.88 100 THR A N 1
ATOM 797 C CA . THR A 1 100 ? -24.833 -4.731 35.396 1.00 95.88 100 THR A CA 1
ATOM 798 C C . THR A 1 100 ? -25.861 -3.727 35.920 1.00 95.88 100 THR A C 1
ATOM 800 O O . THR A 1 100 ? -26.594 -4.054 36.847 1.00 95.88 100 THR A O 1
ATOM 803 N N . TYR A 1 101 ? -25.946 -2.527 35.335 1.00 94.62 101 TYR A N 1
ATOM 804 C CA . TYR A 1 101 ? -26.948 -1.535 35.740 1.00 94.62 101 TYR A CA 1
ATOM 805 C C . TYR A 1 101 ? -28.381 -2.029 35.521 1.00 94.62 101 TYR A C 1
ATOM 807 O O . TYR A 1 101 ? -29.210 -1.807 36.395 1.00 94.62 101 TYR A O 1
ATOM 815 N N . GLN A 1 102 ? -28.655 -2.726 34.414 1.00 93.44 102 GLN A N 1
ATOM 816 C CA . GLN A 1 102 ? -29.971 -3.319 34.136 1.00 93.44 102 GLN A CA 1
ATOM 817 C C . GLN A 1 102 ? -30.351 -4.381 35.174 1.00 93.44 102 GLN A C 1
ATOM 819 O O . GLN A 1 102 ? -31.440 -4.339 35.732 1.00 93.44 102 GLN A O 1
ATOM 824 N N . ILE A 1 103 ? -29.423 -5.281 35.516 1.00 93.81 103 ILE A N 1
ATOM 825 C CA . ILE A 1 103 ? -29.649 -6.286 36.567 1.00 93.81 103 ILE A CA 1
ATOM 826 C C . ILE A 1 103 ? -29.965 -5.618 37.912 1.00 93.81 103 ILE A C 1
ATOM 828 O O . ILE A 1 103 ? -30.812 -6.102 38.658 1.00 93.81 103 ILE A O 1
ATOM 832 N N . VAL A 1 104 ? -29.275 -4.522 38.242 1.00 92.75 104 VAL A N 1
ATOM 833 C CA . VAL A 1 104 ? -29.512 -3.784 39.490 1.00 92.75 104 VAL A CA 1
ATOM 834 C C . VAL A 1 104 ? -30.846 -3.035 39.464 1.00 92.75 104 VAL A C 1
ATOM 836 O O . VAL A 1 104 ? -31.486 -2.965 40.502 1.00 92.75 104 VAL A O 1
ATOM 839 N N . SER A 1 105 ? -31.270 -2.481 38.323 1.00 88.69 105 SER A N 1
ATOM 840 C CA . SER A 1 105 ? -32.535 -1.738 38.219 1.00 88.69 105 SER A CA 1
ATOM 841 C C . SER A 1 105 ? -33.782 -2.618 38.179 1.00 88.69 105 SER A C 1
ATOM 843 O O . SER A 1 105 ? -34.863 -2.134 38.499 1.00 88.69 105 SER A O 1
ATOM 845 N N . ASP A 1 106 ? -33.637 -3.875 37.756 1.00 83.06 106 ASP A N 1
ATOM 846 C CA . ASP A 1 106 ? -34.738 -4.839 37.649 1.00 83.06 106 ASP A CA 1
ATOM 847 C C . ASP A 1 106 ? -34.978 -5.624 38.963 1.00 83.06 106 ASP A C 1
ATOM 849 O O . ASP A 1 106 ? -35.871 -6.474 39.012 1.00 83.06 106 ASP A O 1
ATOM 853 N N . ASN A 1 107 ? -34.195 -5.346 40.019 1.00 58.12 107 ASN A N 1
ATOM 854 C CA . ASN A 1 107 ? -34.402 -5.815 41.401 1.00 58.12 107 ASN A CA 1
ATOM 855 C C . ASN A 1 107 ? -35.007 -4.711 42.277 1.00 58.12 107 ASN A C 1
ATOM 857 O O . ASN A 1 107 ? -35.809 -5.064 43.172 1.00 58.12 107 ASN A O 1
#

Sequence (107 aa):
MSFASLYQQIDDLSAEITALTEKSEFEHVEAKLALRLELLKKVTEQVRQTGNDQDEKTLRTFLLNVQAQDKIQLEILAKERTKSLDDGQKQSKIKKAVNTYQIVSDN

Secondary structure (DSSP, 8-state):
--HHHHHHHHHHHHHHHHHHHHTT-HHHHHHHHHHHHHHHHHHHHHHHHHT-HHHHHHHHHHHHHHHHHHHHHHHHHHHHHHHHHHHHHHH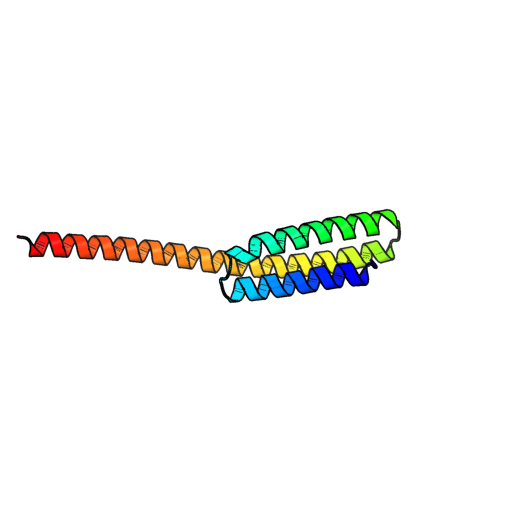HHHHHHHHHHHHHHT-

Foldseek 3Di:
DDLVVLLVLLVVLLVVLVVCLVVVVVVVNVVSVVVSVVSLVVLVVVLVVVVDPVSVVVNVVSVVVVVVSVVVSVVSVVVVVVVVVVVVVVVVVVVVVVVVVVVVVVD

pLDDT: mean 92.62, std 5.18, range [58.12, 97.0]

Radius of gyration: 22.56 Å; chains: 1; bounding box: 56×18×65 Å

=== Feature glossary ===
Key to the feature types in this record:

Secondary structure (8-state, DSSP). Secondary structure is the local, repeating backbone conformation. DSSP classifies it into eight states by reading the hydrogen-bond network: three helix types (H, G, I), two β types (E, B), two non-regular types (T, S), and unstructured coil (-).

Backbone torsions (φ/ψ). Backbone dihedral angles. Every residue except chain termini has a φ (preceding-C → N → Cα → C) and a ψ (N → Cα → C → next-N). They are reported in degrees following the IUPAC sign convention. Secondary structure is essentially a statement about which (φ, ψ) basin each residue occupies.

Predicted aligned error. Predicted Aligned Error (PAE) is an AlphaFold confidence matrix: entry (i, j) is the expected error in the position of residue j, in ångströms, when the prediction is superimposed on the true structure at residue i. Low PAE within a block of residues means that block is internally rigid and well-predicted; high PAE between two blocks means their relative placement is uncertain even if each block individually is confident.

B-factor. B-factor (Debye–Waller factor) reflects atomic displacement in the crystal lattice. It is an experimental observable (units Å²), not a prediction; low values mean the atom is pinned down, high values mean it moves or is heterogeneous across the crystal.

Secondary structure (3-state, P-SEA). Three-state secondary structure (P-SEA) collapses the eight DSSP classes into helix (a), strand (b), and coil (c). P-SEA assigns these from Cα geometry alone — distances and angles — without requiring backbone oxygens, so it works on any Cα trace.

Sequence. Primary structure: the covalent order of the twenty standard amino acids along the backbone. Two proteins with the same sequence will (almost always) fold to the same structure; two with 30% identity often share a fold but not the details.

pLDDT. pLDDT is the predicted lDDT-Cα score: AlphaFold's confidence that the local environment of each residue (all inter-atomic distances within 15 Å) is correctly placed. It is a per-residue number between 0 and 100, with higher meaning more reliable.

InterPro / GO / CATH / organism. Functional annotations link the protein to curated databases. InterPro entries identify conserved domains and families by matching the sequence against member-database signatures (Pfam, PROSITE, CDD, …). Gene Ontology (GO) terms describe molecular function, biological process, and cellular component in a controlled vocabulary. CATH places the structure in a hierarchical fold classification (Class/Architecture/Topology/Homologous-superfamily). The organism is the source species.

Contact-map, Ramachandran, and PAE plots. Three diagnostic plots accompany the record. The Cα contact map visualizes the tertiary structure as a 2D adjacency matrix (8 Å cutoff, sequence-local contacts suppressed). The Ramachandran plot shows the distribution of backbone (φ, ψ) torsions, with points in the α and β basins reflecting secondary structure content. The PAE plot shows AlphaFold's inter-residue confidence as a color matrix.

mmCIF coordinates. The mmCIF table is the protein's shape written out atom by atom. For each backbone N, Cα, C, and carbonyl O, it records an (x, y, z) coordinate triple in Å plus the residue type, chain letter, and residue number.

Radius of gyration, Cα contacts, bounding box. Three whole-structure scalars: the radius of gyration (RMS distance of Cα from centroid, in Å), the count of Cα–Cα contacts (pairs closer than 8 Å and separated by more than four residues in sequence — i.e. tertiary, not local, contacts), and the bounding-box dimensions. Together they distinguish compact globular folds from extended fibres or disordered chains.

Foldseek 3Di. The Foldseek 3Di string encodes local tertiary geometry as a 20-letter alphabet — one character per residue — derived from the relative positions of nearby Cα atoms. Unlike the amino-acid sequence, 3Di is a direct function of the 3D structure, so two proteins with the same fold have similar 3Di strings even at low sequence identity.

Rendered structure images. Six rendered views show the 3D structure from the faces of a cube — i.e. along ±x, ±y, ±z. Rendering representation is drawn randomly per protein from cartoon (secondary-structure ribbons), sticks (backbone bonds), or molecular surface; coloring is either N→C rainbow (blue at the N-terminus through red at the C-terminus) or one color per chain.

Nearest PDB structures. The Foldseek neighbor list gives the closest experimentally determined structures in the PDB, ranked by structural alignment. TM-score near 1 means near-identical fold; near 0.3 means only rough topology match. This is how one finds what a novel AlphaFold prediction most resembles in the solved-structure universe.

Solvent-accessible surface area. SASA measures how much of the protein is reachable by solvent. It is computed by rolling a water-sized probe over the atomic surface and summing the exposed area (Å²). Per-residue SASA distinguishes core (buried, low SASA) from surface (exposed, high SASA) residues; total SASA is a whole-molecule size measure.